Protein AF-A0A914Y8F1-F1 (afdb_monomer_lite)

InterPro domains:
  IPR001279 Metallo-beta-lactamase [PF00753] (5-56)
  IPR036866 Ribonuclease Z/Hydroxyacylglutathione hydrolase-like [G3DSA:3.60.15.10] (1-110)
  IPR036866 Ribonuclease Z/Hydroxyacylglutathione hydrolase-like [SSF56281] (4-103)
  IPR039344 Metallo-beta-lactamase domain-containing protein 1 [PTHR23200] (4-108)

Structure (mmCIF, N/CA/C/O backbone):
data_AF-A0A914Y8F1-F1
#
_entry.id   AF-A0A914Y8F1-F1
#
loop_
_atom_site.group_PDB
_atom_site.id
_atom_site.type_symbol
_atom_site.label_atom_id
_atom_site.label_alt_id
_atom_site.label_comp_id
_atom_site.label_asym_id
_atom_site.label_entity_id
_atom_site.label_seq_id
_atom_site.pdbx_PDB_ins_code
_atom_site.Cartn_x
_atom_site.Cartn_y
_atom_site.Cartn_z
_atom_site.occupancy
_atom_site.B_iso_or_equiv
_atom_site.auth_seq_id
_atom_site.auth_comp_id
_atom_site.auth_asym_id
_atom_site.auth_atom_id
_atom_site.pdbx_PDB_model_num
ATOM 1 N N . MET A 1 1 ? 1.121 -12.120 15.100 1.00 69.38 1 MET A N 1
ATOM 2 C CA . MET A 1 1 ? 1.759 -10.822 14.786 1.00 69.38 1 MET A CA 1
ATOM 3 C C . MET A 1 1 ? 1.697 -9.929 16.015 1.00 69.38 1 MET A C 1
ATOM 5 O O . MET A 1 1 ? 0.616 -9.435 16.307 1.00 69.38 1 MET A O 1
ATOM 9 N N . PRO A 1 2 ? 2.809 -9.725 16.742 1.00 79.06 2 PRO A N 1
ATOM 10 C CA . PRO A 1 2 ? 2.790 -9.008 18.019 1.00 79.06 2 PRO A CA 1
ATOM 11 C C . PRO A 1 2 ? 2.235 -7.580 17.940 1.00 79.06 2 PRO A C 1
ATOM 13 O O . PRO A 1 2 ? 1.627 -7.128 18.899 1.00 79.06 2 PRO A O 1
ATOM 16 N N . CYS A 1 3 ? 2.419 -6.875 16.818 1.00 91.88 3 CYS A N 1
ATOM 17 C CA . CYS A 1 3 ? 1.951 -5.494 16.673 1.00 91.88 3 CYS A CA 1
ATOM 18 C C . CYS A 1 3 ? 0.435 -5.395 16.456 1.00 91.88 3 CYS A C 1
ATOM 20 O O . CYS A 1 3 ? -0.200 -4.612 17.145 1.00 91.88 3 CYS A O 1
A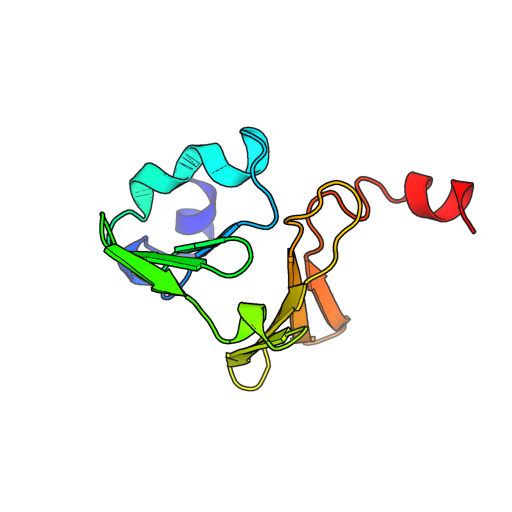TOM 22 N N . LEU A 1 4 ? -0.164 -6.228 15.592 1.00 93.19 4 LEU A N 1
ATOM 23 C CA . LEU A 1 4 ? -1.626 -6.222 15.403 1.00 93.19 4 LEU A CA 1
ATOM 24 C C . LEU A 1 4 ? -2.364 -6.571 16.701 1.00 93.19 4 LEU A C 1
ATOM 26 O O . LEU A 1 4 ? -3.310 -5.892 17.084 1.00 93.19 4 LEU A O 1
ATOM 30 N N . SER A 1 5 ? -1.873 -7.577 17.431 1.00 92.62 5 SER A N 1
ATOM 31 C CA . SER A 1 5 ? -2.484 -7.990 18.697 1.00 92.62 5 SER A CA 1
ATOM 32 C C . SER A 1 5 ? -2.414 -6.914 19.786 1.00 92.62 5 SER A C 1
ATOM 34 O O . SER A 1 5 ? -3.302 -6.874 20.631 1.00 92.62 5 SER A O 1
ATOM 36 N N . LYS A 1 6 ? -1.398 -6.035 19.775 1.00 95.81 6 LYS A N 1
ATOM 37 C CA . LYS A 1 6 ? -1.320 -4.885 20.698 1.00 95.81 6 LYS A CA 1
ATOM 38 C C . LYS A 1 6 ? -2.420 -3.856 20.439 1.00 95.81 6 LYS A C 1
ATOM 40 O O . LYS A 1 6 ? -2.910 -3.269 21.393 1.00 95.81 6 LYS A O 1
ATOM 45 N N . GLU A 1 7 ? -2.831 -3.707 19.183 1.00 95.50 7 GLU A N 1
ATOM 46 C CA . GLU A 1 7 ? -3.944 -2.840 18.776 1.00 95.50 7 GLU A CA 1
ATOM 47 C C . GLU A 1 7 ? -5.314 -3.534 18.906 1.00 95.50 7 GLU A C 1
ATOM 49 O O . GLU A 1 7 ? -6.335 -2.968 18.530 1.00 95.50 7 GLU A O 1
ATOM 54 N N . GLY A 1 8 ? -5.363 -4.774 19.413 1.00 96.50 8 GLY A N 1
ATOM 55 C CA . GLY A 1 8 ? -6.600 -5.557 19.497 1.00 96.50 8 GLY A CA 1
ATOM 56 C C . GLY A 1 8 ? -7.145 -6.011 18.138 1.00 96.50 8 GLY A C 1
ATOM 57 O O . GLY A 1 8 ? -8.302 -6.411 18.057 1.00 96.50 8 GLY A O 1
ATOM 58 N N . ILE A 1 9 ? -6.321 -5.964 17.086 1.00 96.06 9 ILE A N 1
ATOM 59 C CA . ILE A 1 9 ? -6.689 -6.299 15.708 1.00 96.06 9 ILE A CA 1
ATOM 60 C C . ILE A 1 9 ? -6.272 -7.742 15.404 1.00 96.06 9 ILE A C 1
ATOM 62 O O . ILE A 1 9 ? -5.126 -8.153 15.628 1.00 96.06 9 ILE A O 1
ATOM 66 N N . THR A 1 10 ? -7.199 -8.521 14.858 1.00 94.81 10 THR A N 1
ATOM 67 C CA . THR A 1 10 ? -6.953 -9.863 14.324 1.00 94.81 10 THR A CA 1
ATOM 68 C C . THR A 1 10 ? -6.742 -9.821 12.809 1.00 94.81 10 THR A C 1
ATOM 70 O O . THR A 1 10 ? -6.975 -8.808 12.154 1.00 94.81 10 THR A O 1
ATOM 73 N N . LEU A 1 11 ? -6.288 -10.930 12.213 1.00 93.12 11 LEU A N 1
ATOM 74 C CA . LEU A 1 11 ? -6.164 -11.010 10.750 1.00 93.12 11 LEU A CA 1
ATOM 75 C C . LEU A 1 11 ? -7.526 -10.912 10.047 1.00 93.12 11 LEU A C 1
ATOM 77 O O . LEU A 1 11 ? -7.591 -10.443 8.911 1.00 93.12 11 LEU A O 1
ATOM 81 N N . ASP A 1 12 ? -8.602 -11.335 10.712 1.00 93.81 12 ASP A N 1
ATOM 82 C CA . ASP A 1 12 ? -9.946 -11.304 10.140 1.00 93.81 12 ASP A CA 1
ATOM 83 C C . ASP A 1 12 ? -10.502 -9.882 10.048 1.00 93.81 12 ASP A C 1
ATOM 85 O O . ASP A 1 12 ? -11.230 -9.597 9.098 1.00 93.81 12 ASP A O 1
ATOM 89 N N . ASP A 1 13 ? -10.062 -8.981 10.927 1.00 95.81 13 ASP A N 1
ATOM 90 C CA . ASP A 1 13 ? -10.434 -7.561 10.919 1.00 95.81 13 ASP A CA 1
ATOM 91 C C . ASP A 1 13 ? -9.791 -6.776 9.761 1.00 95.81 13 ASP A C 1
ATOM 93 O O . ASP A 1 13 ? -10.200 -5.658 9.453 1.00 95.81 13 ASP A O 1
ATOM 97 N N . ILE A 1 14 ? -8.781 -7.345 9.093 1.00 95.56 14 ILE A N 1
ATOM 98 C CA . ILE A 1 14 ? -8.126 -6.707 7.949 1.00 95.56 14 ILE A CA 1
ATOM 99 C C . ILE A 1 14 ? -8.993 -6.866 6.699 1.00 95.56 14 ILE A C 1
ATOM 101 O O . ILE A 1 14 ? -9.237 -7.981 6.229 1.00 95.56 14 ILE A O 1
ATOM 105 N N . GLU A 1 15 ? -9.426 -5.742 6.133 1.00 95.94 15 GLU A N 1
ATOM 106 C CA . GLU A 1 15 ? -10.226 -5.705 4.904 1.00 95.94 15 GLU A CA 1
ATOM 107 C C . GLU A 1 15 ? -9.362 -5.682 3.637 1.00 95.94 15 GLU A C 1
ATOM 109 O O . GLU A 1 15 ? -9.715 -6.298 2.634 1.00 95.94 15 GLU A O 1
ATOM 114 N N . THR A 1 16 ? -8.211 -5.009 3.671 1.00 96.25 16 THR A N 1
ATOM 115 C CA . THR A 1 16 ? -7.297 -4.921 2.529 1.00 96.25 16 THR A CA 1
ATOM 116 C C . THR A 1 16 ? -5.855 -4.741 2.989 1.00 96.25 16 THR A C 1
ATOM 118 O O . THR A 1 16 ? -5.598 -4.191 4.061 1.00 96.25 16 THR A O 1
ATOM 121 N N . VAL A 1 17 ? -4.906 -5.173 2.164 1.00 97.50 17 VAL A N 1
ATOM 122 C CA . VAL A 1 17 ? -3.470 -4.945 2.359 1.00 97.50 17 VAL A CA 1
ATOM 123 C C . VAL A 1 17 ? -2.937 -4.184 1.156 1.00 97.50 17 VAL A C 1
ATOM 125 O O . VAL A 1 17 ? -3.123 -4.616 0.024 1.00 97.50 17 VAL A O 1
ATOM 128 N N . VAL A 1 18 ? -2.243 -3.072 1.385 1.00 98.19 18 VAL A N 1
ATOM 129 C CA . VAL A 1 18 ? -1.555 -2.327 0.323 1.00 98.19 18 VAL A CA 1
ATOM 130 C C . VAL A 1 18 ? -0.061 -2.592 0.436 1.00 98.19 18 VAL A C 1
ATOM 132 O O . VAL A 1 18 ? 0.550 -2.286 1.458 1.00 98.19 18 VAL A O 1
ATOM 135 N N . ILE A 1 19 ? 0.530 -3.156 -0.614 1.00 98.06 19 ILE A N 1
ATOM 136 C CA . ILE A 1 19 ? 1.978 -3.324 -0.731 1.00 98.06 19 ILE A CA 1
ATOM 137 C C . ILE A 1 19 ? 2.524 -2.111 -1.478 1.00 98.06 19 ILE A C 1
ATOM 139 O O . ILE A 1 19 ? 2.245 -1.938 -2.665 1.00 98.06 19 ILE A O 1
ATOM 143 N N . THR A 1 20 ? 3.292 -1.274 -0.778 1.00 98.31 20 THR A N 1
ATOM 144 C CA . THR A 1 20 ? 3.859 -0.042 -1.349 1.00 98.31 20 THR A CA 1
ATOM 145 C C . THR A 1 20 ? 4.780 -0.354 -2.522 1.00 98.31 20 THR A C 1
ATOM 147 O O . THR A 1 20 ? 4.672 0.299 -3.549 1.00 98.31 20 THR A O 1
ATOM 150 N N . HIS A 1 21 ? 5.633 -1.380 -2.410 1.00 98.00 21 HIS A N 1
ATOM 151 C CA . HIS A 1 21 ? 6.474 -1.881 -3.498 1.00 98.00 21 HIS A CA 1
ATOM 152 C C . HIS A 1 21 ? 6.996 -3.306 -3.228 1.00 98.00 21 HIS A C 1
ATOM 154 O O . HIS A 1 21 ? 6.837 -3.860 -2.142 1.00 98.00 21 HIS A O 1
ATOM 160 N N . GLY A 1 22 ? 7.629 -3.914 -4.237 1.00 97.00 22 GLY A N 1
ATOM 161 C CA . GLY A 1 22 ? 7.965 -5.345 -4.267 1.00 97.00 22 GLY A CA 1
ATOM 162 C C . GLY A 1 22 ? 9.278 -5.758 -3.592 1.00 97.00 22 GLY A C 1
ATOM 163 O O . GLY A 1 22 ? 9.806 -6.819 -3.922 1.00 97.00 22 GLY A O 1
ATOM 164 N N . HIS A 1 23 ? 9.856 -4.951 -2.698 1.00 97.50 23 HIS A N 1
ATOM 165 C CA . HIS A 1 23 ? 11.046 -5.387 -1.965 1.00 97.50 23 HIS A CA 1
ATOM 166 C C . HIS A 1 23 ? 10.683 -6.350 -0.824 1.00 97.50 23 HIS A C 1
ATOM 168 O O . HIS A 1 23 ? 9.648 -6.174 -0.176 1.00 97.50 23 HIS A O 1
ATOM 174 N N . PRO A 1 24 ? 11.545 -7.339 -0.503 1.00 95.69 24 PRO A N 1
ATOM 175 C CA . PRO A 1 24 ? 11.245 -8.357 0.507 1.00 95.69 24 PRO A CA 1
ATOM 176 C C . PRO A 1 24 ? 10.834 -7.798 1.876 1.00 95.69 24 PRO A C 1
ATOM 178 O O . PRO A 1 24 ? 9.956 -8.363 2.525 1.00 95.69 24 PRO A O 1
ATOM 181 N N . GLY A 1 25 ? 11.415 -6.666 2.291 1.00 95.31 25 GLY A N 1
ATOM 182 C CA . GLY A 1 25 ? 11.076 -5.998 3.553 1.00 95.31 25 GLY A CA 1
ATOM 183 C C . GLY A 1 25 ? 9.641 -5.460 3.626 1.00 95.31 25 GLY A C 1
ATOM 184 O O . GLY A 1 25 ? 9.117 -5.298 4.723 1.00 95.31 25 GLY A O 1
ATOM 185 N N . HIS A 1 26 ? 8.988 -5.246 2.480 1.00 96.31 26 HIS A N 1
ATOM 186 C CA . HIS A 1 26 ? 7.638 -4.676 2.379 1.00 96.31 26 HIS A CA 1
ATOM 187 C C . HIS A 1 26 ? 6.566 -5.728 2.063 1.00 96.31 26 HIS A C 1
ATOM 189 O O . HIS A 1 26 ? 5.396 -5.525 2.375 1.00 96.31 26 HIS A O 1
ATOM 195 N N . MET A 1 27 ? 6.954 -6.880 1.502 1.00 94.94 27 MET A N 1
ATOM 196 C CA . MET A 1 27 ? 6.022 -7.941 1.083 1.00 94.94 27 MET A CA 1
ATOM 197 C C . MET A 1 27 ? 6.214 -9.296 1.791 1.00 94.94 27 MET A C 1
ATOM 199 O O . MET A 1 27 ? 5.467 -10.241 1.541 1.00 94.94 27 MET A O 1
ATOM 203 N N . GLY A 1 28 ? 7.193 -9.419 2.693 1.00 94.06 28 GLY A N 1
ATOM 204 C CA . GLY A 1 28 ? 7.621 -10.706 3.263 1.00 94.06 28 GLY A CA 1
ATOM 205 C C . GLY A 1 28 ? 6.568 -11.481 4.069 1.00 94.06 28 GLY A C 1
ATOM 206 O O . GLY A 1 28 ? 6.733 -12.676 4.284 1.00 94.06 28 GLY A O 1
ATOM 207 N N . ASN A 1 29 ? 5.478 -10.828 4.482 1.00 93.94 29 ASN A N 1
ATOM 208 C CA . ASN A 1 29 ? 4.418 -11.403 5.321 1.00 93.94 29 ASN A CA 1
ATOM 209 C C . ASN A 1 29 ? 3.087 -11.617 4.573 1.00 93.94 29 ASN A C 1
ATOM 211 O O . ASN A 1 29 ? 2.051 -11.852 5.197 1.00 93.94 29 ASN A O 1
ATOM 215 N N . MET A 1 30 ? 3.073 -11.534 3.237 1.00 92.31 30 MET A N 1
ATOM 216 C CA . MET A 1 30 ? 1.842 -11.691 2.443 1.00 92.31 30 MET A CA 1
ATOM 217 C C . MET A 1 30 ? 1.139 -13.042 2.654 1.00 92.31 30 MET A C 1
ATOM 219 O O . MET A 1 30 ? -0.077 -13.135 2.497 1.00 92.31 30 MET A O 1
ATOM 223 N N . ASN A 1 31 ? 1.873 -14.084 3.053 1.00 92.38 31 ASN A N 1
ATOM 224 C CA . ASN A 1 31 ? 1.333 -15.420 3.313 1.00 92.38 31 ASN A CA 1
ATOM 225 C C . ASN A 1 31 ? 0.255 -15.445 4.413 1.00 92.38 31 ASN A C 1
ATOM 227 O O . ASN A 1 31 ? -0.597 -16.329 4.392 1.00 92.38 31 ASN A O 1
ATOM 231 N N . PHE A 1 32 ? 0.255 -14.486 5.346 1.00 94.00 32 PHE A N 1
ATOM 232 C CA . PHE A 1 32 ? -0.784 -14.382 6.378 1.00 94.00 32 PHE A CA 1
ATOM 233 C C . PHE A 1 32 ? -2.114 -13.830 5.850 1.00 94.00 32 PHE A C 1
ATOM 235 O O . PHE A 1 32 ? -3.150 -14.032 6.475 1.00 94.00 32 PHE A O 1
ATOM 242 N N . PHE A 1 33 ? -2.090 -13.156 4.698 1.00 94.56 33 PHE A N 1
ATOM 243 C CA . PHE A 1 33 ? -3.227 -12.429 4.133 1.00 94.56 33 PHE A CA 1
ATOM 244 C C . PHE A 1 33 ? -3.731 -13.051 2.832 1.00 94.56 33 PHE A C 1
ATOM 246 O O . PHE A 1 33 ? -4.451 -12.402 2.085 1.00 94.56 33 PHE A O 1
ATOM 253 N N . GLY A 1 34 ? -3.384 -14.310 2.544 1.00 87.69 34 GLY A N 1
ATOM 254 C CA . GLY A 1 34 ? -3.682 -14.946 1.257 1.00 87.69 34 GLY A CA 1
ATOM 255 C C . GLY A 1 34 ? -5.167 -14.966 0.872 1.00 87.69 34 GLY A C 1
ATOM 256 O O . GLY A 1 34 ? -5.472 -15.041 -0.307 1.00 87.69 34 GLY A O 1
ATOM 257 N N . GLN A 1 35 ? -6.091 -14.855 1.830 1.00 92.50 35 GLN A N 1
ATOM 258 C CA . GLN A 1 35 ? -7.537 -14.791 1.571 1.00 92.50 35 GLN A CA 1
ATOM 259 C C . GLN A 1 35 ? -8.116 -13.368 1.620 1.00 92.50 35 GLN A C 1
ATOM 261 O O . GLN A 1 35 ? -9.324 -13.197 1.474 1.00 92.50 35 GLN A O 1
ATOM 266 N N . LYS A 1 36 ? -7.275 -12.356 1.839 1.00 96.12 36 LYS A N 1
ATOM 267 C CA . LYS A 1 36 ? -7.652 -10.942 1.857 1.00 96.12 36 LYS A CA 1
ATOM 268 C C . LYS A 1 36 ? -7.248 -10.286 0.528 1.00 96.12 36 LYS A C 1
ATOM 270 O O . LYS A 1 36 ? -6.282 -10.737 -0.086 1.00 96.12 36 LYS A O 1
ATOM 275 N N . PRO A 1 37 ? -7.950 -9.234 0.081 1.00 96.94 37 PRO A N 1
ATOM 276 C CA . PRO A 1 37 ? -7.498 -8.396 -1.023 1.00 96.94 37 PRO A CA 1
ATOM 277 C C . PRO A 1 37 ? -6.121 -7.796 -0.732 1.00 96.94 37 PRO A C 1
ATOM 279 O O . PRO A 1 37 ? -5.936 -7.086 0.258 1.00 96.94 37 PRO A O 1
ATOM 282 N N . ILE A 1 38 ? -5.155 -8.083 -1.601 1.00 97.88 38 ILE A N 1
ATOM 283 C CA . ILE A 1 38 ? -3.819 -7.493 -1.564 1.00 97.88 38 ILE A CA 1
ATOM 284 C C . ILE A 1 38 ? -3.640 -6.633 -2.812 1.00 97.88 38 ILE A C 1
ATOM 286 O O . ILE A 1 38 ? -3.575 -7.152 -3.925 1.00 97.88 38 ILE A O 1
ATOM 290 N N . LEU A 1 39 ? -3.553 -5.321 -2.632 1.00 97.88 39 LEU A N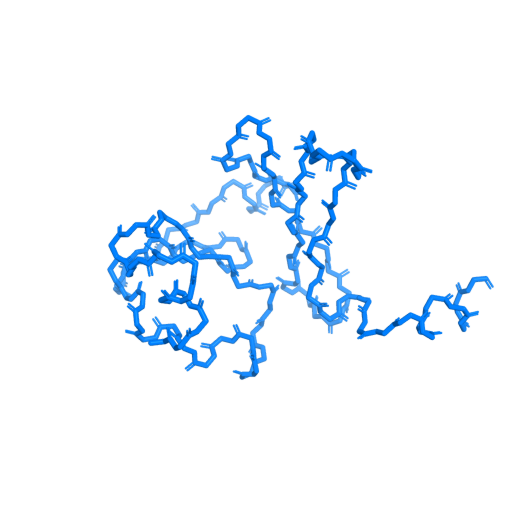 1
ATOM 291 C CA . LEU A 1 39 ? -3.275 -4.360 -3.689 1.00 97.88 39 LEU A CA 1
ATOM 292 C C . LEU A 1 39 ? -1.762 -4.207 -3.866 1.00 97.88 39 LEU A C 1
ATOM 294 O O . LEU A 1 39 ? -1.056 -3.815 -2.936 1.00 97.88 39 LEU A O 1
ATOM 298 N N . PHE A 1 40 ? -1.276 -4.473 -5.074 1.00 97.38 40 PHE A N 1
ATOM 299 C CA . PHE A 1 40 ? 0.105 -4.223 -5.469 1.00 97.38 40 PHE A CA 1
ATOM 300 C C . PHE A 1 40 ? 0.137 -3.615 -6.871 1.00 97.38 40 PHE A C 1
ATOM 302 O O . PHE A 1 40 ? -0.376 -4.192 -7.835 1.00 97.38 40 PHE A O 1
ATOM 309 N N . HIS A 1 41 ? 0.747 -2.435 -6.987 1.00 97.12 41 HIS A N 1
ATOM 310 C CA . HIS A 1 41 ? 0.735 -1.631 -8.205 1.00 97.12 41 HIS A CA 1
ATOM 311 C C . HIS A 1 41 ? -0.693 -1.451 -8.769 1.00 97.12 41 HIS A C 1
ATOM 313 O O . HIS A 1 41 ? -1.545 -0.843 -8.128 1.00 97.12 41 HIS A O 1
ATOM 319 N N . SER A 1 42 ? -0.978 -1.981 -9.960 1.00 97.81 42 SER A N 1
ATOM 320 C CA . SER A 1 42 ? -2.273 -1.884 -10.643 1.00 97.81 42 SER A CA 1
ATOM 321 C C . SER A 1 42 ? -3.094 -3.176 -10.595 1.00 97.81 42 SER A C 1
ATOM 323 O O . SER A 1 42 ? -4.048 -3.346 -11.361 1.00 97.81 42 SER A O 1
ATOM 325 N N . LEU A 1 43 ? -2.720 -4.097 -9.705 1.00 97.88 43 LEU A N 1
ATOM 326 C CA . LEU A 1 43 ? -3.312 -5.422 -9.569 1.00 97.88 43 LEU A CA 1
ATOM 327 C C . LEU A 1 43 ? -3.784 -5.654 -8.132 1.00 97.88 43 LEU A C 1
ATOM 329 O O . LEU A 1 43 ? -3.137 -5.242 -7.172 1.00 97.88 43 LEU A O 1
ATOM 333 N N . GLU A 1 44 ? -4.902 -6.353 -7.994 1.00 97.69 44 GLU A N 1
ATOM 334 C CA . GLU A 1 44 ? -5.401 -6.863 -6.723 1.00 97.69 44 GLU A CA 1
ATOM 335 C C . GLU A 1 44 ? -5.362 -8.393 -6.736 1.00 97.69 44 GLU A C 1
ATOM 337 O O . GLU A 1 44 ? -5.761 -9.029 -7.716 1.00 97.69 44 GLU A O 1
ATOM 342 N N . TYR A 1 45 ? -4.861 -8.976 -5.650 1.00 96.81 45 TYR A N 1
ATOM 343 C CA . TYR A 1 45 ? -4.673 -10.410 -5.476 1.00 96.81 45 TYR A CA 1
ATOM 344 C C . TYR A 1 45 ? -5.589 -10.924 -4.368 1.00 96.81 45 TYR A C 1
ATOM 346 O O . TYR A 1 45 ? -5.602 -10.369 -3.271 1.00 96.81 45 TYR A O 1
ATOM 354 N N . ILE A 1 46 ? -6.313 -12.013 -4.637 1.00 96.50 46 ILE A N 1
ATOM 355 C CA . ILE A 1 46 ? -7.051 -12.786 -3.629 1.00 96.50 46 ILE A CA 1
ATOM 356 C C . ILE A 1 46 ? -6.749 -14.268 -3.864 1.00 96.50 46 ILE A C 1
ATOM 358 O O . ILE A 1 46 ? -7.207 -14.891 -4.830 1.00 96.50 46 ILE A O 1
ATOM 362 N N . GLY A 1 47 ? -5.937 -14.853 -2.990 1.00 93.06 47 GLY A N 1
ATOM 363 C CA . GLY A 1 47 ? -5.396 -16.197 -3.149 1.00 93.06 47 GLY A CA 1
ATOM 364 C C . GLY A 1 47 ? -4.540 -16.290 -4.408 1.00 93.06 47 GLY A C 1
ATOM 365 O O . GLY A 1 47 ? -3.473 -15.690 -4.500 1.00 93.06 47 GLY A O 1
ATOM 366 N N . ARG A 1 48 ? -5.015 -17.060 -5.391 1.00 92.50 48 ARG A N 1
ATOM 367 C CA . ARG A 1 48 ? -4.377 -17.199 -6.714 1.00 92.50 48 ARG A CA 1
ATOM 368 C C . ARG A 1 48 ? -5.057 -16.374 -7.807 1.00 92.50 48 ARG A C 1
ATOM 370 O O . ARG A 1 48 ? -4.609 -16.409 -8.949 1.00 92.50 48 ARG A O 1
ATOM 377 N N . HIS A 1 49 ? -6.141 -15.677 -7.479 1.00 96.19 49 HIS A N 1
ATOM 378 C CA . HIS A 1 49 ? -6.864 -14.842 -8.430 1.00 96.19 49 HIS A CA 1
ATOM 379 C C . HIS A 1 49 ? -6.236 -13.456 -8.474 1.00 96.19 49 HIS A C 1
ATOM 381 O O . HIS A 1 49 ? -5.888 -12.898 -7.433 1.00 96.19 49 HIS A O 1
ATOM 387 N N . VAL A 1 50 ? -6.101 -12.921 -9.686 1.00 97.19 50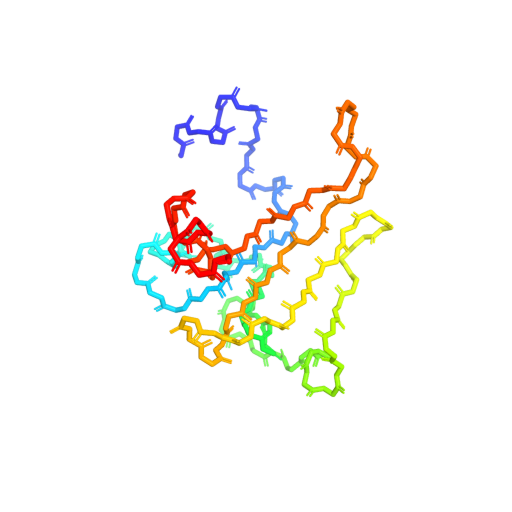 VAL A N 1
ATOM 388 C CA . VAL A 1 50 ? -5.499 -11.612 -9.941 1.00 97.19 50 VAL A CA 1
ATOM 389 C C . VAL A 1 50 ? -6.442 -10.810 -10.818 1.00 97.19 50 VAL A C 1
ATOM 391 O O . VAL A 1 50 ? -6.813 -11.264 -11.902 1.00 97.19 50 VAL A O 1
ATOM 394 N N . THR A 1 51 ? -6.785 -9.608 -10.369 1.00 97.81 51 THR A N 1
ATOM 395 C CA . THR A 1 51 ? -7.708 -8.716 -11.074 1.00 97.81 51 THR A CA 1
ATOM 396 C C . THR A 1 51 ? -7.042 -7.357 -11.299 1.00 97.81 51 THR A C 1
ATOM 398 O O . THR A 1 51 ? -6.501 -6.775 -10.356 1.00 97.81 51 THR A O 1
ATOM 401 N N . PRO A 1 52 ? -7.048 -6.818 -12.531 1.00 97.56 52 PRO A N 1
ATOM 402 C CA . PRO A 1 52 ? -6.688 -5.426 -12.782 1.00 97.56 52 PRO A CA 1
ATOM 403 C C . PRO A 1 52 ? -7.569 -4.450 -12.001 1.00 97.56 52 PRO A C 1
ATOM 405 O O . PRO A 1 52 ? -8.778 -4.650 -11.922 1.00 97.56 52 PRO A O 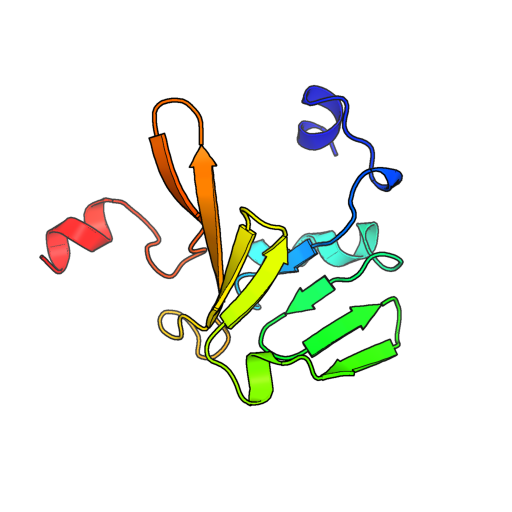1
ATOM 408 N N . THR A 1 53 ? -6.987 -3.366 -11.499 1.00 97.38 53 THR A N 1
ATOM 409 C CA . THR A 1 53 ? -7.733 -2.305 -10.804 1.00 97.38 53 THR A CA 1
ATOM 410 C C . THR A 1 53 ? -7.806 -1.036 -11.646 1.00 97.38 53 THR A C 1
ATOM 412 O O . THR A 1 53 ? -7.140 -0.900 -12.679 1.00 97.38 53 THR A O 1
ATOM 415 N N . GLU A 1 54 ? -8.582 -0.056 -11.186 1.00 95.25 54 GLU A N 1
ATOM 416 C CA . GLU A 1 54 ? -8.656 1.266 -11.804 1.00 95.25 54 GLU A CA 1
ATOM 417 C C . GLU A 1 54 ? -7.303 1.997 -11.842 1.00 95.25 54 GLU A C 1
ATOM 419 O O . GLU A 1 54 ? -7.141 2.911 -12.647 1.00 95.25 54 GLU A O 1
ATOM 424 N N . LEU A 1 55 ? -6.309 1.565 -11.051 1.00 97.25 55 LEU A N 1
ATOM 425 C CA . LEU A 1 55 ? -4.946 2.105 -11.084 1.00 97.25 55 LEU A CA 1
ATOM 426 C C . LEU A 1 55 ? -4.212 1.820 -12.402 1.00 97.25 55 LEU A C 1
ATOM 428 O O . LEU A 1 55 ? -3.161 2.417 -12.646 1.00 97.25 55 LEU A O 1
ATOM 432 N N . LYS A 1 56 ? -4.731 0.950 -13.281 1.00 96.56 56 LYS A N 1
ATOM 433 C CA . LYS A 1 56 ? -4.215 0.852 -14.656 1.00 96.56 56 LYS A CA 1
ATOM 434 C C . LYS A 1 56 ? -4.408 2.160 -15.420 1.00 96.56 56 LYS A C 1
ATOM 436 O O . LYS A 1 56 ? -3.442 2.702 -15.946 1.00 96.56 56 LYS A O 1
ATOM 441 N N . GLU A 1 57 ? -5.619 2.704 -15.374 1.00 95.94 57 GLU A N 1
ATOM 442 C CA . GLU A 1 57 ? -6.020 3.871 -16.171 1.00 95.94 57 GLU A CA 1
ATOM 443 C C . GLU A 1 57 ? -5.967 5.183 -15.382 1.00 95.94 57 GLU A C 1
ATOM 445 O O . GLU A 1 57 ? -5.900 6.270 -15.952 1.00 95.94 57 GLU A O 1
ATOM 450 N N . ARG A 1 58 ? -6.000 5.104 -14.048 1.00 96.88 58 ARG A N 1
ATOM 451 C CA . ARG A 1 58 ? -6.058 6.265 -13.156 1.00 96.88 58 ARG A CA 1
ATOM 452 C C . ARG A 1 58 ? -4.799 6.359 -12.300 1.00 96.88 58 ARG A C 1
ATOM 454 O O . ARG A 1 58 ? -4.180 5.341 -11.993 1.00 96.88 58 ARG A O 1
ATOM 461 N N . PRO A 1 59 ? -4.403 7.573 -11.882 1.00 96.81 59 PRO A N 1
ATOM 462 C CA . PRO A 1 59 ? -3.276 7.743 -10.971 1.00 96.81 59 PRO A CA 1
ATOM 463 C C . PRO A 1 59 ? -3.607 7.321 -9.533 1.00 96.81 59 PRO A C 1
ATOM 465 O O . PRO A 1 59 ? -2.681 7.099 -8.761 1.00 96.81 59 PRO A O 1
ATOM 468 N N . TYR A 1 60 ? -4.891 7.179 -9.180 1.00 97.44 60 TYR A N 1
ATOM 469 C CA . TYR A 1 60 ? -5.325 6.827 -7.829 1.00 97.44 60 TYR A CA 1
ATOM 470 C C . TYR A 1 60 ? -6.582 5.944 -7.797 1.00 97.44 60 TYR A C 1
ATOM 472 O O . TYR A 1 60 ? -7.349 5.884 -8.764 1.00 97.44 60 TYR A O 1
ATOM 480 N N . ARG A 1 61 ? -6.792 5.305 -6.642 1.00 97.06 61 ARG A N 1
ATOM 481 C CA . ARG A 1 61 ? -7.944 4.478 -6.255 1.00 97.06 61 ARG A CA 1
ATOM 482 C C . ARG A 1 61 ? -8.442 4.924 -4.883 1.00 97.06 61 ARG A C 1
ATOM 484 O O . ARG A 1 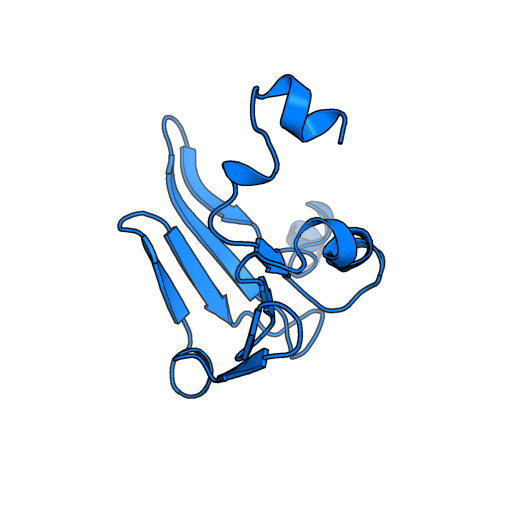61 ? -7.641 5.087 -3.968 1.00 97.06 61 ARG A O 1
ATOM 491 N N . LYS A 1 62 ? -9.756 5.098 -4.720 1.00 96.81 62 LYS A N 1
ATOM 492 C CA . LYS A 1 62 ? -10.357 5.358 -3.401 1.00 96.81 62 LYS A CA 1
ATOM 493 C C . LYS A 1 62 ? -10.644 4.029 -2.716 1.00 96.81 62 LYS A C 1
ATOM 495 O O . LYS A 1 62 ? -11.347 3.201 -3.284 1.00 96.81 62 LYS A O 1
ATOM 500 N N . ILE A 1 63 ? -10.109 3.842 -1.514 1.00 95.94 63 ILE A N 1
ATOM 501 C CA . ILE A 1 63 ? -10.375 2.660 -0.682 1.00 95.94 63 ILE A CA 1
ATOM 502 C C . ILE A 1 63 ? -11.564 2.932 0.241 1.00 95.94 63 ILE A C 1
ATOM 504 O O . ILE A 1 63 ? -12.414 2.072 0.434 1.00 95.94 63 ILE A O 1
ATOM 508 N N . SER A 1 64 ? -11.660 4.152 0.775 1.00 96.06 64 SER A N 1
ATOM 509 C CA . SER A 1 64 ? -12.797 4.615 1.574 1.00 96.06 64 SER A CA 1
ATOM 510 C C . SER A 1 64 ? -12.996 6.124 1.397 1.00 96.06 64 SER A C 1
ATOM 512 O O . SER A 1 64 ? -12.290 6.765 0.618 1.00 96.06 64 SER A O 1
ATOM 514 N N . ASN A 1 65 ? -13.934 6.721 2.137 1.00 96.12 65 ASN A N 1
ATOM 515 C CA . ASN A 1 65 ? -14.158 8.172 2.105 1.00 96.12 65 ASN A CA 1
ATOM 516 C C . ASN A 1 65 ? -12.923 8.992 2.516 1.00 96.12 65 ASN A C 1
ATOM 518 O O . ASN A 1 65 ? -12.774 10.120 2.055 1.00 96.12 65 ASN A O 1
ATOM 522 N N . ASN A 1 66 ? -12.056 8.435 3.368 1.00 97.62 66 ASN A N 1
ATOM 523 C CA . ASN A 1 66 ? -10.885 9.128 3.909 1.00 97.62 66 ASN A CA 1
ATOM 524 C C . ASN A 1 66 ? -9.557 8.506 3.456 1.00 97.62 66 ASN A C 1
ATOM 526 O O . ASN A 1 66 ? -8.514 8.968 3.906 1.00 97.62 66 ASN A O 1
ATOM 530 N N . ILE A 1 67 ? -9.573 7.454 2.631 1.00 98.31 67 ILE A N 1
ATOM 531 C CA . ILE A 1 67 ? -8.361 6.716 2.257 1.00 98.31 67 ILE A CA 1
ATOM 532 C C . ILE A 1 67 ? -8.274 6.577 0.742 1.00 98.31 67 ILE A C 1
ATOM 534 O O . ILE A 1 67 ? -9.170 6.018 0.100 1.00 98.31 67 ILE A O 1
ATOM 538 N N . GLU A 1 68 ? -7.151 7.020 0.188 1.00 98.19 68 GLU A N 1
ATOM 539 C CA . GLU A 1 68 ? -6.813 6.888 -1.225 1.00 98.19 68 GLU A CA 1
ATOM 540 C C . GLU A 1 68 ? -5.450 6.214 -1.392 1.00 98.19 68 GLU A C 1
ATOM 542 O O . GLU A 1 68 ? -4.543 6.401 -0.586 1.00 98.19 68 GLU A O 1
ATOM 547 N N . VAL A 1 69 ? -5.289 5.451 -2.468 1.00 98.62 69 VAL A N 1
ATOM 548 C CA . VAL A 1 69 ? -4.009 4.866 -2.875 1.00 98.62 69 VAL A CA 1
ATOM 549 C C . VAL A 1 69 ? -3.602 5.488 -4.197 1.00 98.62 69 VAL A C 1
ATOM 551 O O . VAL A 1 69 ? -4.381 5.474 -5.150 1.00 98.62 69 VAL A O 1
ATOM 554 N N . TRP A 1 70 ? -2.389 6.021 -4.255 1.00 98.50 70 TRP A N 1
ATOM 555 C CA . TRP A 1 70 ? -1.838 6.739 -5.398 1.00 98.50 70 TRP A CA 1
ATOM 556 C C . TRP A 1 70 ? -0.634 6.003 -5.971 1.00 98.50 70 TRP A C 1
ATOM 558 O O . TRP A 1 70 ? 0.203 5.505 -5.222 1.00 98.50 70 TRP A O 1
ATOM 568 N N . LYS A 1 71 ? -0.520 5.982 -7.302 1.00 98.38 71 LYS A N 1
ATOM 569 C CA . LYS A 1 71 ? 0.728 5.618 -7.978 1.00 98.38 71 LYS A CA 1
ATOM 570 C C . LYS A 1 71 ? 1.739 6.730 -7.752 1.00 98.38 71 LYS A C 1
ATOM 572 O O . LYS A 1 71 ? 1.502 7.868 -8.155 1.00 98.38 71 LYS A O 1
ATOM 577 N N . THR A 1 72 ? 2.868 6.385 -7.156 1.00 98.12 72 THR A N 1
ATOM 578 C CA . THR A 1 72 ? 3.954 7.321 -6.861 1.00 98.12 72 THR A CA 1
ATOM 579 C C . THR A 1 72 ? 5.286 6.740 -7.324 1.00 98.12 72 THR A C 1
ATOM 581 O O . THR A 1 72 ? 6.153 6.508 -6.485 1.00 98.12 72 THR A O 1
ATOM 584 N N . PRO A 1 73 ? 5.448 6.450 -8.633 1.00 97.31 73 PRO A N 1
ATOM 585 C CA . PRO A 1 73 ? 6.668 5.838 -9.147 1.00 97.31 73 PRO A CA 1
ATOM 586 C C . PRO A 1 73 ? 7.884 6.709 -8.814 1.00 97.31 73 PRO A C 1
ATOM 588 O O . PRO A 1 73 ? 7.871 7.918 -9.045 1.00 97.31 73 PRO A O 1
ATOM 591 N N . GLY A 1 74 ? 8.930 6.081 -8.287 1.00 95.38 74 GLY A N 1
ATOM 592 C CA . GLY A 1 74 ? 10.131 6.762 -7.815 1.00 95.38 74 GLY A CA 1
ATOM 593 C C . GLY A 1 74 ? 11.221 5.753 -7.486 1.00 95.38 74 GLY A C 1
ATOM 594 O O . GLY A 1 74 ? 11.978 5.364 -8.375 1.00 95.38 74 GLY A O 1
ATOM 595 N N . HIS A 1 75 ? 11.261 5.295 -6.232 1.00 96.38 75 HIS A N 1
ATOM 596 C CA . HIS A 1 75 ? 12.196 4.259 -5.773 1.00 96.38 75 HIS A CA 1
ATOM 597 C C . HIS A 1 75 ? 12.047 2.968 -6.585 1.00 96.38 75 HIS A C 1
ATOM 599 O O . HIS A 1 75 ? 13.036 2.375 -7.016 1.00 96.38 75 HIS A O 1
ATOM 605 N N . THR A 1 76 ? 10.809 2.589 -6.905 1.00 97.44 76 THR A N 1
ATOM 606 C CA . THR A 1 76 ? 10.497 1.648 -7.984 1.00 97.44 76 THR A CA 1
ATOM 607 C C . THR A 1 76 ? 9.395 2.190 -8.900 1.00 97.44 76 THR A C 1
ATOM 609 O O . THR A 1 76 ? 8.624 3.082 -8.545 1.00 97.44 76 THR A O 1
ATOM 612 N N . GLN A 1 77 ? 9.268 1.617 -10.102 1.00 96.81 77 GLN A N 1
ATOM 613 C CA . GLN A 1 77 ? 8.170 1.946 -11.029 1.00 96.81 77 GLN A CA 1
ATOM 614 C C . GLN A 1 77 ? 6.790 1.500 -10.516 1.00 96.81 77 GLN A C 1
ATOM 616 O O . GLN A 1 77 ? 5.760 1.934 -11.031 1.00 96.81 77 GLN A O 1
ATOM 621 N N . HIS A 1 78 ? 6.762 0.617 -9.517 1.00 97.31 78 HIS A N 1
ATOM 622 C CA . HIS A 1 78 ? 5.539 0.035 -8.978 1.00 97.31 78 HIS A CA 1
ATOM 623 C C . HIS A 1 78 ? 5.051 0.722 -7.701 1.00 97.31 78 HIS A C 1
ATOM 625 O O . HIS A 1 78 ? 4.014 0.313 -7.180 1.00 97.31 78 HIS A O 1
ATOM 631 N N . ASP A 1 79 ? 5.773 1.739 -7.228 1.00 98.38 79 ASP A N 1
ATOM 632 C CA . ASP A 1 79 ? 5.534 2.371 -5.937 1.00 98.38 79 ASP A CA 1
ATOM 633 C C . ASP A 1 79 ? 4.113 2.927 -5.804 1.00 98.38 79 ASP A C 1
ATOM 635 O O . ASP A 1 79 ? 3.581 3.610 -6.690 1.00 98.38 79 ASP A O 1
ATOM 639 N N . LEU A 1 80 ? 3.522 2.645 -4.649 1.00 98.62 80 LEU A N 1
ATOM 640 C CA . LEU A 1 80 ? 2.249 3.174 -4.195 1.00 98.62 80 LEU A CA 1
ATOM 641 C C . LEU A 1 80 ? 2.433 3.958 -2.895 1.00 98.62 80 LEU A C 1
ATOM 643 O O . LEU A 1 80 ? 3.198 3.555 -2.017 1.00 98.62 80 LEU A O 1
ATOM 647 N N . SER A 1 81 ? 1.635 5.010 -2.741 1.00 98.62 81 SER A N 1
ATOM 648 C CA . SER A 1 81 ? 1.468 5.746 -1.487 1.00 98.62 81 SER A CA 1
ATOM 649 C C . SER A 1 81 ? 0.014 5.703 -1.029 1.00 98.62 81 SER A C 1
ATOM 651 O O . SER A 1 81 ? -0.901 5.771 -1.851 1.00 98.62 81 SER A O 1
ATOM 653 N N . VAL A 1 82 ? -0.211 5.619 0.281 1.00 98.69 82 VAL A N 1
ATOM 654 C CA . VAL A 1 82 ? -1.546 5.686 0.893 1.00 98.69 82 VAL A CA 1
ATOM 655 C C . VAL A 1 82 ? -1.742 7.068 1.503 1.00 98.69 82 VAL A C 1
ATOM 657 O O . VAL A 1 82 ? -0.998 7.450 2.403 1.00 98.69 82 VAL A O 1
ATOM 660 N N . LEU A 1 83 ? -2.746 7.808 1.038 1.00 98.50 83 LEU A N 1
ATOM 661 C CA . LEU A 1 83 ? -3.189 9.060 1.643 1.00 98.50 83 LEU A CA 1
ATOM 662 C C . LEU A 1 83 ? -4.341 8.781 2.605 1.00 98.50 83 LEU A C 1
ATOM 664 O O . LEU A 1 83 ? -5.321 8.133 2.239 1.00 98.50 83 LEU A O 1
ATOM 668 N N . VAL A 1 84 ? -4.221 9.293 3.828 1.00 98.50 84 VAL A N 1
ATOM 669 C CA . VAL A 1 84 ? -5.235 9.204 4.880 1.00 98.50 84 VAL A CA 1
ATOM 670 C C . VAL A 1 84 ? -5.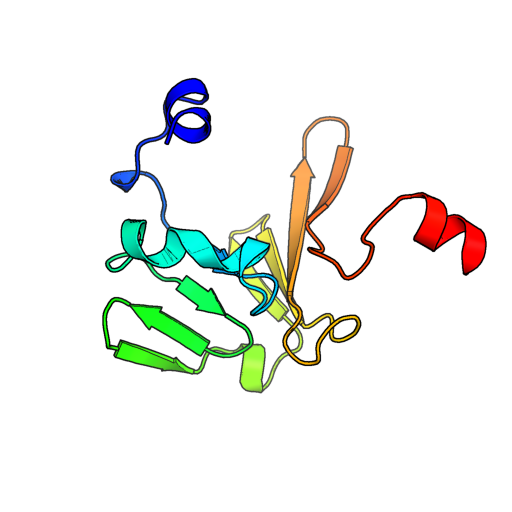637 10.617 5.280 1.00 98.50 84 VAL A C 1
ATOM 672 O O . VAL A 1 84 ? -4.822 11.397 5.769 1.00 98.50 84 VAL A O 1
ATOM 675 N N . HIS A 1 85 ? -6.900 10.955 5.065 1.00 98.19 85 HIS A N 1
ATOM 676 C CA . HIS A 1 85 ? -7.462 12.269 5.349 1.00 98.19 85 HIS A CA 1
ATOM 677 C C . HIS A 1 85 ? -8.138 12.316 6.719 1.00 98.19 85 HIS A C 1
ATOM 679 O O . HIS A 1 85 ? -8.567 11.296 7.258 1.00 98.19 85 HIS A O 1
ATOM 685 N N . ASN A 1 86 ? -8.302 13.533 7.242 1.00 97.19 86 ASN A N 1
ATOM 686 C CA . ASN A 1 86 ? -9.028 13.818 8.482 1.00 97.19 86 ASN A CA 1
ATOM 687 C C . ASN A 1 86 ? -8.474 13.074 9.713 1.00 97.19 86 ASN A C 1
ATOM 689 O O . ASN A 1 86 ? -9.225 12.711 10.619 1.00 97.19 86 ASN A O 1
ATOM 693 N N . VAL A 1 87 ? -7.157 12.867 9.766 1.00 97.31 87 VAL A N 1
ATOM 694 C CA . VAL A 1 87 ? -6.480 12.308 10.937 1.00 97.31 87 VAL A CA 1
ATOM 695 C C . VAL A 1 87 ? -6.487 13.344 12.058 1.00 97.31 87 VAL A C 1
ATOM 697 O O . VAL A 1 87 ? -6.001 14.469 11.898 1.00 97.31 87 VAL A O 1
ATOM 700 N N . GLN A 1 88 ? -7.045 12.970 13.207 1.00 96.50 88 GLN A N 1
ATOM 701 C CA . GLN A 1 88 ? -7.189 13.861 14.355 1.00 96.50 88 GLN A CA 1
ATOM 702 C C . GLN A 1 88 ? -5.827 14.418 14.795 1.00 96.50 88 GLN A C 1
ATOM 704 O O . GLN A 1 88 ? -4.922 13.666 15.137 1.00 96.50 88 GLN A O 1
ATOM 709 N N . GLY A 1 89 ? -5.690 15.747 14.783 1.00 97.25 89 GLY A N 1
ATOM 710 C CA . GLY A 1 89 ? -4.457 16.449 15.161 1.00 97.25 89 GLY A CA 1
ATOM 711 C C . GLY A 1 89 ? -3.392 16.558 14.061 1.00 97.25 89 GLY A C 1
ATOM 712 O O . GLY A 1 89 ? -2.481 17.364 14.212 1.00 97.25 89 GLY A O 1
ATOM 713 N N . TYR A 1 90 ? -3.528 15.826 12.950 1.00 96.56 90 TYR A N 1
ATOM 714 C CA . TYR A 1 90 ? -2.526 15.780 11.871 1.00 96.56 90 TYR A CA 1
ATOM 715 C C . TYR A 1 90 ? -3.065 16.200 10.494 1.00 96.56 90 TYR A C 1
ATOM 717 O O . TYR A 1 90 ? -2.288 16.476 9.585 1.00 96.56 90 TYR A O 1
ATOM 725 N N . GLY A 1 91 ? -4.387 16.285 10.312 1.00 97.31 91 GLY A N 1
ATOM 726 C CA . GLY A 1 91 ? -4.984 16.661 9.030 1.00 97.31 91 GLY A CA 1
ATOM 727 C C . GLY A 1 91 ? -4.889 15.525 8.012 1.00 97.31 91 GLY A C 1
ATOM 728 O O . GLY A 1 91 ? -5.607 14.538 8.138 1.00 97.31 91 GLY A O 1
ATOM 729 N N . SER A 1 92 ? -4.046 15.665 6.987 1.00 97.50 92 SER A N 1
ATOM 730 C CA . SER A 1 92 ? -3.788 14.587 6.019 1.00 97.50 92 SER A CA 1
ATOM 731 C C . SER A 1 92 ? -2.405 13.988 6.247 1.00 97.50 92 SER A C 1
ATOM 733 O O . SER A 1 92 ? -1.429 14.719 6.389 1.00 97.50 92 SER A O 1
ATOM 735 N N . MET A 1 93 ? -2.325 12.662 6.247 1.00 98.31 93 MET A N 1
ATOM 736 C CA . MET A 1 93 ? -1.086 11.900 6.380 1.00 98.31 93 MET A CA 1
ATOM 737 C C . MET A 1 93 ? -0.854 11.034 5.143 1.00 98.31 93 MET A C 1
ATOM 739 O O . MET A 1 93 ? -1.805 10.625 4.478 1.00 98.31 93 MET A O 1
ATOM 743 N N . ALA A 1 94 ? 0.411 10.733 4.856 1.00 97.94 94 ALA A N 1
ATOM 744 C CA . ALA A 1 94 ? 0.808 9.859 3.761 1.00 97.94 94 ALA A CA 1
ATOM 745 C C . ALA A 1 94 ? 1.715 8.733 4.272 1.00 97.94 94 ALA A C 1
ATOM 747 O O . ALA A 1 94 ? 2.659 8.983 5.018 1.00 97.94 94 ALA A O 1
ATOM 748 N N . ILE A 1 95 ? 1.448 7.502 3.841 1.00 98.38 95 ILE A N 1
ATOM 749 C CA . ILE A 1 95 ? 2.334 6.350 4.012 1.00 98.38 95 ILE A CA 1
ATOM 750 C C . ILE A 1 95 ? 2.942 6.064 2.641 1.00 98.38 95 ILE A C 1
ATOM 752 O O . ILE A 1 95 ? 2.239 5.597 1.746 1.00 98.38 95 ILE A O 1
ATOM 756 N N . VAL A 1 96 ? 4.228 6.376 2.468 1.00 98.06 96 VAL A N 1
ATOM 757 C CA . VAL A 1 96 ? 4.866 6.475 1.137 1.00 98.06 96 VAL A CA 1
ATOM 758 C C . VAL A 1 96 ? 5.877 5.364 0.830 1.00 98.06 96 VAL A C 1
ATOM 760 O O . VAL A 1 96 ? 6.566 5.410 -0.186 1.00 98.06 96 VAL A O 1
ATOM 763 N N . GLY A 1 97 ? 5.991 4.358 1.703 1.00 97.06 97 GLY A N 1
ATOM 764 C CA . GLY A 1 97 ? 7.024 3.328 1.578 1.00 97.06 97 GLY A CA 1
ATOM 765 C C . GLY A 1 97 ? 8.422 3.949 1.533 1.00 97.06 97 GLY A C 1
ATOM 766 O O . GLY A 1 97 ? 8.735 4.822 2.336 1.00 97.06 97 GLY A O 1
ATOM 767 N N . ASP A 1 98 ? 9.227 3.529 0.561 1.00 97.44 98 ASP A N 1
ATOM 768 C CA . ASP A 1 98 ? 10.606 3.998 0.387 1.00 97.44 98 ASP A CA 1
ATOM 769 C C . ASP A 1 98 ? 10.714 5.183 -0.592 1.00 97.44 98 ASP A C 1
ATOM 771 O O . ASP A 1 98 ? 11.820 5.571 -0.959 1.00 97.44 98 ASP A O 1
ATOM 775 N N . LEU A 1 99 ? 9.593 5.787 -1.017 1.00 96.12 99 LEU A N 1
ATOM 776 C CA . LEU A 1 99 ? 9.631 7.007 -1.836 1.00 96.12 99 LEU A CA 1
ATOM 777 C C . LEU A 1 99 ? 10.387 8.135 -1.118 1.00 96.12 99 LEU A C 1
ATOM 779 O O . LEU A 1 99 ? 11.096 8.917 -1.746 1.00 96.12 99 LEU A O 1
ATOM 783 N N . ILE A 1 100 ? 10.229 8.193 0.206 1.00 95.62 100 ILE A N 1
ATOM 784 C CA . ILE A 1 100 ? 11.025 9.013 1.115 1.00 95.62 100 ILE A CA 1
ATOM 785 C C . ILE A 1 100 ? 11.508 8.072 2.227 1.00 95.62 100 ILE A C 1
ATOM 787 O O . ILE A 1 100 ? 10.770 7.835 3.184 1.00 95.62 100 ILE A O 1
ATOM 791 N N . PRO A 1 101 ? 12.715 7.494 2.110 1.00 92.75 101 PRO A N 1
ATOM 792 C CA . PRO A 1 101 ? 13.174 6.465 3.042 1.00 92.75 101 PRO A CA 1
ATOM 793 C C . PRO A 1 101 ? 13.548 7.037 4.417 1.00 92.75 101 PRO A C 1
ATOM 795 O O . PRO A 1 101 ? 13.481 6.331 5.422 1.00 92.75 101 PRO A O 1
ATOM 798 N N . THR A 1 102 ? 13.964 8.306 4.473 1.00 94.31 102 THR A N 1
ATOM 799 C CA . THR A 1 102 ? 14.377 9.005 5.698 1.00 94.31 102 THR A CA 1
ATOM 800 C C . THR A 1 102 ? 14.075 10.501 5.601 1.00 94.31 102 THR A C 1
ATOM 802 O O . THR A 1 102 ? 13.925 11.041 4.508 1.00 94.31 102 THR A O 1
ATOM 805 N N . GLU A 1 103 ? 14.048 11.203 6.737 1.00 92.31 103 GLU A N 1
ATOM 806 C CA . GLU A 1 103 ? 13.913 12.670 6.760 1.00 92.31 103 GLU A CA 1
ATOM 807 C C . GLU A 1 103 ? 15.090 13.376 6.063 1.00 92.31 103 GLU A C 1
ATOM 809 O O . GLU A 1 103 ? 14.884 14.364 5.361 1.00 92.31 103 GLU A O 1
ATOM 814 N N . GLN A 1 104 ? 16.309 12.829 6.178 1.00 93.31 104 GLN A N 1
ATOM 815 C CA . GLN A 1 104 ? 17.509 13.377 5.529 1.00 93.31 104 GLN A CA 1
ATOM 816 C C . GLN A 1 104 ? 17.384 13.404 3.999 1.00 93.31 104 GLN A C 1
ATOM 818 O O . GLN A 1 104 ? 17.887 14.315 3.345 1.00 93.31 104 GLN A O 1
ATOM 823 N N . PHE A 1 105 ? 16.667 12.435 3.419 1.00 90.44 105 PHE A N 1
ATOM 824 C CA . PHE A 1 105 ? 16.409 12.410 1.981 1.00 90.44 105 PHE A CA 1
ATOM 825 C C . PHE A 1 105 ? 15.689 13.677 1.505 1.00 90.44 105 PHE A C 1
ATOM 827 O O . PHE A 1 105 ? 15.927 14.135 0.391 1.00 90.44 105 PHE A O 1
ATOM 834 N N . ILE A 1 106 ? 14.835 14.268 2.346 1.00 87.88 106 ILE A N 1
ATOM 835 C CA . ILE A 1 106 ? 14.139 15.514 2.020 1.00 87.88 106 ILE A CA 1
ATOM 836 C C . ILE A 1 106 ? 15.126 16.680 2.043 1.00 87.88 106 ILE A C 1
ATOM 838 O O . ILE A 1 106 ? 15.157 17.452 1.094 1.00 87.88 106 ILE A O 1
ATOM 842 N N . SER A 1 107 ? 15.947 16.804 3.090 1.00 85.25 107 SER A N 1
ATOM 843 C CA . SER A 1 107 ? 16.882 17.930 3.217 1.00 85.25 107 SER A CA 1
ATOM 844 C C . SER A 1 107 ? 17.959 17.951 2.136 1.00 85.25 107 SER A C 1
ATOM 846 O O . SER A 1 107 ? 18.372 19.029 1.725 1.00 85.25 107 SER A O 1
ATOM 848 N N . ASP A 1 108 ? 18.397 16.783 1.664 1.00 81.00 108 ASP A N 1
ATOM 849 C CA . ASP A 1 108 ? 19.430 16.681 0.624 1.00 81.00 108 ASP A CA 1
ATOM 850 C C . ASP A 1 108 ? 18.901 17.026 -0.778 1.00 81.00 108 ASP A C 1
ATOM 852 O O . ASP A 1 108 ? 19.687 17.288 -1.688 1.00 81.00 108 ASP A O 1
ATOM 856 N N . ASN A 1 109 ? 17.577 17.025 -0.956 1.00 69.38 109 ASN A N 1
ATOM 857 C CA . ASN A 1 109 ? 16.900 17.267 -2.232 1.00 69.38 109 ASN A CA 1
ATOM 858 C C . ASN A 1 109 ? 15.952 18.486 -2.188 1.00 69.38 109 ASN A C 1
ATOM 860 O O . ASN A 1 109 ? 15.113 18.629 -3.082 1.00 69.38 109 ASN A O 1
ATOM 864 N N . ALA A 1 110 ? 16.059 19.327 -1.152 1.00 60.69 110 ALA A N 1
ATOM 865 C CA . ALA A 1 110 ? 15.275 20.553 -0.966 1.00 60.69 110 ALA A CA 1
ATOM 866 C C . ALA A 1 110 ? 15.959 21.799 -1.548 1.00 60.69 110 ALA A C 1
ATOM 868 O O . ALA A 1 110 ? 17.209 21.829 -1.627 1.00 60.69 110 ALA A O 1
#

Sequence (110 aa):
MPCLSKEGITLDDIETVVITHGHPGHMGNMNFFGQKPILFHSLEYIGRHVTPTELKERPYRKISNNIEVWKTPGHTQHDLSVLVHNVQGYGSMAIVGDLIPTEQFISDNA

Foldseek 3Di:
DVVCVVVVHDLVNDQEAEQQADDCVRCVPCVSNLQHWYDWQQWTHRNPDIDGHCSVVDQWDDPDPFWIKGQDQDPHNGGIKIWGADDVPPGIDIDGDVNPVDPVSVVVVD

Organism: NCBI:txid310955

Radius of gyration: 14.82 Å; chains: 1; bounding box: 34×38×37 Å

Secondary structure (DSSP, 8-state):
-HHHHHTT--STT---EEES-SSHHHHTTGGGGTTS-EEETTEEEETTEEEE-GGGTSSEEEEETTEEEEE--SSSTT-EEEEEEEETTTEEEEE-GGGS-SHHHHHHT-

pLDDT: mean 94.97, std 5.79, range [60.69, 98.69]